Protein AF-A0A151R625-F1 (afdb_monomer_lite)

Foldseek 3Di:
DDFWKKWFFKKKKKKAFPDDAQFFKKKKKFKFFPVDPDRVVGTQDIDIDTRHDTIDMDMGGSGFMDTPPPPCVVVGIDMDMDMPRDDPDPPGPGMDMDMDTDIDTDPDHPPDDD

pLDDT: mean 85.68, std 11.93, range [41.22, 96.06]

Secondary structure (DSSP, 8-state):
----EEEEEEEEEEEEE-S-TTS--EEEEEEEETT-SSHHHHEEEEEEEE-SSSEEEEEE---EEEETT-TTGGGSEEEEEEEESS---TTS--EEEEEEEEEEEES-------

Radius of gyration: 16.93 Å; chains: 1; bounding box: 35×28×50 Å

Sequence (114 aa):
EGYVALHFGAVRLVLTLHGRKGLPVTARVSLIDSTFHHYEHAVIESVLTTLNAGSVVLTIFPNFNIQLKDPTLPRRFKVQVQIVGASQEEAALAATLHHQLIFRVQDHCYDLPT

Structure (mmCIF, N/CA/C/O backbone):
data_AF-A0A151R625-F1
#
_entry.id   AF-A0A151R625-F1
#
loop_
_atom_site.group_PDB
_atom_site.id
_atom_site.type_symbol
_atom_site.label_atom_id
_atom_site.label_alt_id
_atom_site.label_comp_id
_atom_site.label_asym_id
_atom_site.label_entity_id
_atom_site.label_seq_id
_atom_site.pdbx_PDB_ins_code
_atom_site.Cartn_x
_atom_site.Cartn_y
_atom_site.Cartn_z
_atom_site.occupancy
_atom_site.B_iso_or_equiv
_atom_site.auth_seq_id
_atom_site.auth_comp_id
_atom_site.auth_asym_id
_atom_site.auth_atom_id
_atom_site.pdbx_PDB_model_num
ATOM 1 N N . GLU A 1 1 ? 17.200 -10.121 -24.908 1.00 58.16 1 GLU A N 1
ATOM 2 C CA . GLU A 1 1 ? 15.775 -9.898 -24.596 1.00 58.16 1 GLU A CA 1
ATOM 3 C C . GLU A 1 1 ? 15.537 -10.341 -23.169 1.00 58.16 1 GLU A C 1
ATOM 5 O O . GLU A 1 1 ? 16.031 -11.394 -22.782 1.00 58.16 1 GLU A O 1
ATOM 10 N N . GLY A 1 2 ? 14.915 -9.504 -22.353 1.00 85.75 2 GLY A N 1
ATOM 11 C CA . GLY A 1 2 ? 14.726 -9.790 -20.940 1.00 85.75 2 GLY A CA 1
ATOM 12 C C . GLY A 1 2 ? 13.727 -8.820 -20.342 1.00 85.75 2 GLY A C 1
ATOM 13 O O . GLY A 1 2 ? 13.437 -7.782 -20.929 1.00 85.75 2 GLY A O 1
ATOM 14 N N . TYR A 1 3 ? 13.194 -9.171 -19.181 1.00 90.81 3 TYR A N 1
ATOM 15 C CA . TYR A 1 3 ? 12.312 -8.289 -18.437 1.00 90.81 3 TYR A CA 1
ATOM 16 C C . TYR A 1 3 ? 13.029 -6.987 -18.066 1.00 90.81 3 TYR A C 1
ATOM 18 O O . TYR A 1 3 ? 14.148 -7.019 -17.553 1.00 90.81 3 TYR A O 1
ATOM 26 N N . VAL A 1 4 ? 12.379 -5.849 -18.307 1.00 93.06 4 VAL A N 1
ATOM 27 C CA . VAL A 1 4 ? 12.933 -4.509 -18.053 1.00 93.06 4 VAL A CA 1
ATOM 28 C C . VAL A 1 4 ? 12.083 -3.681 -17.097 1.00 93.06 4 VAL A C 1
ATOM 30 O O . VAL A 1 4 ? 12.581 -2.689 -16.568 1.00 93.06 4 VAL A O 1
ATOM 33 N N . ALA A 1 5 ? 10.828 -4.069 -16.845 1.00 93.12 5 ALA A N 1
ATOM 34 C CA . ALA A 1 5 ? 9.903 -3.279 -16.038 1.00 93.12 5 ALA A CA 1
ATOM 35 C C . ALA A 1 5 ? 8.907 -4.115 -15.225 1.00 93.12 5 ALA A C 1
ATOM 37 O O . ALA A 1 5 ? 8.630 -5.277 -15.524 1.00 93.12 5 ALA A O 1
ATOM 38 N N . LEU A 1 6 ? 8.350 -3.477 -14.197 1.00 93.69 6 LEU A N 1
ATOM 39 C CA . LEU A 1 6 ? 7.194 -3.930 -13.436 1.00 93.69 6 LEU A CA 1
ATOM 40 C C . LEU A 1 6 ? 6.018 -3.002 -13.718 1.00 93.69 6 LEU A C 1
ATOM 42 O O . LEU A 1 6 ? 6.118 -1.794 -13.518 1.00 93.69 6 LEU A O 1
ATOM 46 N N . HIS A 1 7 ? 4.896 -3.579 -14.121 1.00 92.94 7 HIS A N 1
ATOM 47 C CA . HIS A 1 7 ? 3.609 -2.905 -14.150 1.00 92.94 7 HIS A CA 1
ATOM 48 C C . HIS A 1 7 ? 2.903 -3.110 -12.814 1.00 92.94 7 HIS A C 1
ATOM 50 O O . HIS A 1 7 ? 2.562 -4.246 -12.475 1.00 92.94 7 HIS A O 1
ATOM 56 N N . PHE A 1 8 ? 2.653 -2.036 -12.071 1.00 91.75 8 PHE A N 1
ATOM 57 C CA . PHE A 1 8 ? 1.891 -2.098 -10.827 1.00 91.75 8 PHE A CA 1
ATOM 58 C C . PHE A 1 8 ? 0.404 -1.937 -11.123 1.00 91.75 8 PHE A C 1
ATOM 60 O O . PHE A 1 8 ? -0.079 -0.833 -11.366 1.00 91.75 8 PHE A O 1
ATOM 67 N N . GLY A 1 9 ? -0.316 -3.059 -11.097 1.00 90.25 9 GLY A N 1
ATOM 68 C CA . GLY A 1 9 ? -1.748 -3.090 -11.386 1.00 90.25 9 GLY A CA 1
ATOM 69 C C . GLY A 1 9 ? -2.590 -2.737 -10.166 1.00 90.25 9 GLY A C 1
ATOM 70 O O . GLY A 1 9 ? -3.543 -1.977 -10.283 1.00 90.25 9 GLY A O 1
ATOM 71 N N . ALA A 1 10 ? -2.232 -3.258 -8.988 1.00 93.88 10 ALA A N 1
ATOM 72 C CA . ALA A 1 10 ? -2.984 -3.002 -7.765 1.00 93.88 10 ALA A CA 1
ATOM 73 C C . ALA A 1 10 ? -2.122 -3.107 -6.501 1.00 93.88 10 ALA A C 1
ATOM 75 O O . ALA A 1 10 ? -1.198 -3.918 -6.408 1.00 93.88 10 ALA A O 1
ATOM 76 N N . VAL A 1 11 ? -2.486 -2.319 -5.495 1.00 94.81 11 VAL A N 1
ATOM 77 C CA . VAL A 1 11 ? -1.997 -2.408 -4.120 1.00 94.81 11 VAL A CA 1
ATOM 78 C C . VAL A 1 11 ? -3.195 -2.635 -3.217 1.00 94.81 11 VAL A C 1
ATOM 80 O O . VAL A 1 11 ? -4.101 -1.806 -3.150 1.00 94.81 11 VAL A O 1
ATOM 83 N N . ARG A 1 12 ? -3.206 -3.763 -2.510 1.00 96.00 12 ARG A N 1
ATOM 84 C CA . ARG A 1 12 ? -4.244 -4.076 -1.532 1.00 96.00 12 ARG A CA 1
ATOM 85 C C . ARG A 1 12 ? -3.721 -3.804 -0.132 1.00 96.00 12 ARG A C 1
ATOM 87 O O . ARG A 1 12 ? -2.660 -4.296 0.244 1.00 96.00 12 ARG A O 1
ATOM 94 N N . LEU A 1 13 ? -4.482 -3.040 0.636 1.00 96.06 13 LEU A N 1
ATOM 95 C CA . LEU A 1 13 ? -4.192 -2.702 2.021 1.00 96.06 13 LEU A CA 1
ATOM 96 C C . LEU A 1 13 ? -5.313 -3.237 2.905 1.00 96.06 13 LEU A C 1
ATOM 98 O O . LEU A 1 13 ? -6.488 -3.142 2.555 1.00 96.06 13 LEU A O 1
ATOM 102 N N . VAL A 1 14 ? -4.954 -3.795 4.054 1.00 95.19 14 VAL A N 1
ATOM 103 C CA . VAL A 1 14 ? -5.911 -4.225 5.074 1.00 95.19 14 VAL A CA 1
ATOM 104 C C . VAL A 1 14 ? -5.531 -3.557 6.379 1.00 95.19 14 VAL A C 1
ATOM 106 O O . VAL A 1 14 ? -4.482 -3.863 6.941 1.00 95.19 14 VAL A O 1
ATOM 109 N N . LEU A 1 15 ? -6.372 -2.637 6.843 1.00 93.19 15 LEU A N 1
ATOM 110 C CA . LEU A 1 15 ? -6.168 -1.910 8.089 1.00 93.19 15 LEU A CA 1
ATOM 111 C C . LEU A 1 15 ? -7.104 -2.455 9.163 1.00 93.19 15 LEU A C 1
ATOM 113 O O . LEU A 1 15 ? -8.321 -2.430 8.995 1.00 93.19 15 LEU A O 1
ATOM 117 N N . THR A 1 16 ? -6.536 -2.902 10.275 1.00 90.44 16 THR A N 1
ATOM 118 C CA . THR A 1 16 ? -7.271 -3.419 11.433 1.00 90.44 16 THR A CA 1
ATOM 119 C C . THR A 1 16 ? -6.928 -2.585 12.654 1.00 90.44 16 THR A C 1
ATOM 121 O O . THR A 1 16 ? -5.757 -2.482 13.004 1.00 90.44 16 THR A O 1
ATOM 124 N N . LEU A 1 17 ? -7.932 -2.017 13.318 1.00 87.00 17 LEU A N 1
ATOM 125 C CA . LEU A 1 17 ? -7.766 -1.378 14.624 1.00 87.00 17 LEU A CA 1
ATOM 126 C C . LEU A 1 17 ? -7.967 -2.419 15.731 1.00 87.00 17 LEU A C 1
ATOM 128 O O . LEU A 1 17 ? -8.991 -3.102 15.725 1.00 87.00 17 LEU A O 1
ATOM 132 N N . HIS A 1 18 ? -7.063 -2.495 16.712 1.00 83.00 18 HIS A N 1
ATOM 133 C CA . HIS A 1 18 ? -7.225 -3.393 17.875 1.00 83.00 18 HIS A CA 1
ATOM 134 C C . HIS A 1 18 ? -7.770 -2.674 19.120 1.00 83.00 18 HIS A C 1
ATOM 136 O O . HIS A 1 18 ? -7.524 -3.082 20.253 1.00 83.00 18 HIS A O 1
ATOM 142 N N . GLY A 1 19 ? -8.515 -1.588 18.911 1.00 73.94 19 GLY A N 1
ATOM 143 C CA . GLY A 1 19 ? -9.129 -0.787 19.970 1.00 73.94 19 GLY A CA 1
ATOM 144 C C . GLY A 1 19 ? -10.485 -1.316 20.450 1.00 73.94 19 GLY A C 1
ATOM 145 O O . GLY A 1 19 ? -11.004 -2.333 19.982 1.00 73.94 19 GLY A O 1
ATOM 146 N N . ARG A 1 20 ? -11.100 -0.584 21.387 1.00 70.12 20 ARG A N 1
ATOM 147 C CA . ARG A 1 20 ? -12.462 -0.881 21.856 1.00 70.12 20 ARG A CA 1
ATOM 148 C C . ARG A 1 20 ? -13.455 -0.774 20.695 1.00 70.12 20 ARG A C 1
ATOM 150 O O . ARG A 1 20 ? -13.525 0.252 20.020 1.00 70.12 20 ARG A O 1
ATOM 157 N N . LYS A 1 21 ? -14.248 -1.829 20.497 1.00 68.31 21 LYS A N 1
ATOM 158 C CA . LYS A 1 2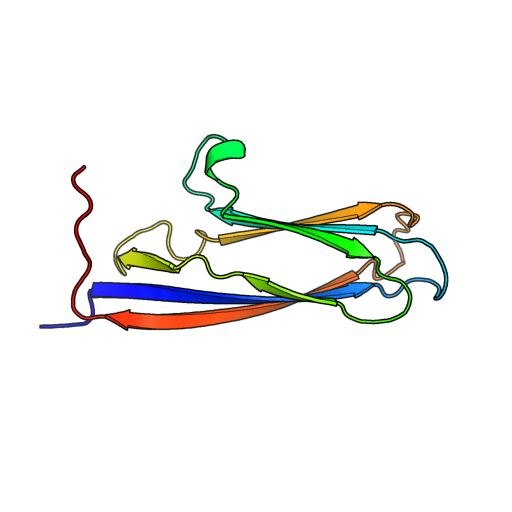1 ? -15.322 -1.858 19.495 1.00 68.31 21 LYS A CA 1
ATOM 159 C C . LYS A 1 21 ? -16.383 -0.800 19.812 1.00 68.31 21 LYS A C 1
ATOM 161 O O . LYS A 1 21 ? -16.686 -0.566 20.980 1.00 68.31 21 LYS A O 1
ATOM 166 N N . GLY A 1 22 ? -16.964 -0.202 18.772 1.00 68.94 22 GLY A N 1
ATOM 167 C CA . GLY A 1 22 ? -18.054 0.771 18.906 1.00 68.94 22 GLY A CA 1
ATOM 168 C C . GLY A 1 22 ? -17.619 2.220 19.151 1.00 68.94 22 GLY A C 1
ATOM 169 O O . GLY A 1 22 ? -18.482 3.087 19.258 1.00 68.94 22 GLY A O 1
ATOM 170 N N . LEU A 1 23 ? -16.313 2.506 19.205 1.00 75.25 23 LEU A N 1
ATOM 171 C CA . LEU A 1 23 ? -15.816 3.882 19.165 1.00 75.25 23 LEU A CA 1
ATOM 172 C C . LEU A 1 23 ? -15.857 4.423 17.725 1.00 75.25 23 LEU A C 1
ATOM 174 O O . LEU A 1 23 ? -15.508 3.688 16.797 1.00 75.25 23 LEU A O 1
ATOM 178 N N . PRO A 1 24 ? -16.238 5.697 17.516 1.00 80.88 24 PRO A N 1
ATOM 179 C CA . PRO A 1 24 ? -16.204 6.331 16.204 1.00 80.88 24 PRO A CA 1
ATOM 180 C C . PRO A 1 24 ? -14.756 6.679 15.831 1.00 80.88 24 PRO A C 1
ATOM 182 O O . PRO A 1 24 ? -14.323 7.824 15.943 1.00 80.88 24 PRO A O 1
ATOM 185 N N . VAL A 1 25 ? -13.992 5.671 15.411 1.00 87.38 25 VAL A N 1
ATOM 186 C CA . VAL A 1 25 ? -12.614 5.840 14.941 1.00 87.38 25 VAL A CA 1
ATOM 187 C C . VAL A 1 25 ? -12.624 5.984 13.428 1.00 87.38 25 VAL A C 1
ATOM 189 O O . VAL A 1 25 ? -13.183 5.148 12.716 1.00 87.38 25 VAL A O 1
ATOM 192 N N . THR A 1 26 ? -11.991 7.036 12.926 1.00 90.50 26 THR A N 1
ATOM 193 C CA . THR A 1 26 ? -11.789 7.253 11.493 1.00 90.50 26 THR A CA 1
ATOM 194 C C . THR A 1 26 ? -10.331 7.029 11.139 1.00 90.50 26 THR A C 1
ATOM 196 O O . THR A 1 26 ? -9.428 7.244 11.948 1.00 90.50 26 THR A O 1
ATOM 199 N N . ALA A 1 27 ? -10.090 6.580 9.914 1.00 92.00 27 ALA A N 1
ATOM 200 C CA . ALA A 1 27 ? -8.759 6.479 9.360 1.00 92.00 27 ALA A CA 1
ATOM 201 C C . ALA A 1 27 ? -8.709 7.052 7.952 1.00 92.00 27 ALA A C 1
ATOM 203 O O . ALA A 1 27 ? -9.558 6.754 7.113 1.00 92.00 27 ALA A O 1
ATOM 204 N N . ARG A 1 28 ? -7.679 7.851 7.693 1.00 94.00 28 ARG A N 1
ATOM 205 C CA . ARG A 1 28 ? -7.270 8.238 6.350 1.00 94.00 28 ARG A CA 1
ATOM 206 C C . ARG A 1 28 ? -6.083 7.376 5.952 1.00 94.00 28 ARG A C 1
ATOM 208 O O . ARG A 1 28 ? -5.069 7.372 6.648 1.00 94.00 28 ARG A O 1
ATOM 215 N N . VAL A 1 29 ? -6.217 6.652 4.849 1.00 95.00 29 VAL A N 1
ATOM 216 C CA . VAL A 1 29 ? -5.156 5.811 4.293 1.00 95.00 29 VAL A CA 1
ATOM 217 C C . VAL A 1 29 ? -4.810 6.328 2.908 1.00 95.00 29 VAL A C 1
ATOM 219 O O . VAL A 1 29 ? -5.695 6.418 2.060 1.00 95.00 29 VAL A O 1
ATOM 222 N N . SER A 1 30 ? -3.539 6.648 2.686 1.00 94.94 30 SER A N 1
ATOM 223 C CA . SER A 1 30 ? -3.035 7.126 1.397 1.00 94.94 30 SER A CA 1
ATOM 224 C C . SER A 1 30 ? -1.907 6.236 0.889 1.00 94.94 30 SER A C 1
ATOM 226 O O . SER A 1 30 ? -1.011 5.880 1.657 1.00 94.94 30 SER A O 1
ATOM 228 N N . LEU A 1 31 ? -1.918 5.920 -0.406 1.00 95.69 31 LEU A N 1
ATOM 229 C CA . LEU A 1 31 ? -0.761 5.365 -1.109 1.00 95.69 31 LEU A CA 1
ATOM 230 C C . LEU A 1 31 ? 0.013 6.510 -1.761 1.00 95.69 31 LEU A C 1
ATOM 232 O O . LEU A 1 31 ? -0.570 7.341 -2.453 1.00 95.69 31 LEU A O 1
ATOM 236 N N . ILE A 1 32 ? 1.319 6.548 -1.529 1.00 95.19 32 ILE A N 1
ATOM 237 C CA . ILE A 1 32 ? 2.193 7.651 -1.924 1.00 95.19 32 ILE A CA 1
ATOM 238 C C . ILE A 1 32 ? 3.346 7.107 -2.763 1.00 95.19 32 ILE A C 1
ATOM 240 O O . ILE A 1 32 ? 4.003 6.150 -2.352 1.00 95.19 32 ILE A O 1
ATOM 244 N N . ASP A 1 33 ? 3.624 7.748 -3.892 1.00 93.31 33 ASP A N 1
ATOM 245 C CA . ASP A 1 33 ? 4.877 7.621 -4.624 1.00 93.31 33 ASP A CA 1
ATOM 246 C C . ASP A 1 33 ? 5.928 8.581 -4.044 1.00 93.31 33 ASP A C 1
ATOM 248 O O . ASP A 1 33 ? 5.847 9.802 -4.156 1.00 93.31 33 ASP A O 1
ATOM 252 N N . SER A 1 34 ? 6.943 8.008 -3.407 1.00 90.75 34 SER A N 1
ATOM 253 C CA . SER A 1 34 ? 7.995 8.735 -2.701 1.00 90.75 34 SER A CA 1
ATOM 254 C C . SER A 1 34 ? 9.008 9.451 -3.593 1.00 90.75 34 SER A C 1
ATOM 256 O O . SER A 1 34 ? 9.874 10.144 -3.055 1.00 90.75 34 SER A O 1
ATOM 258 N N . THR A 1 35 ? 8.948 9.297 -4.920 1.00 90.12 35 THR A N 1
ATOM 259 C CA . THR A 1 35 ? 9.865 10.017 -5.818 1.00 90.12 35 THR A CA 1
ATOM 260 C C . THR A 1 35 ? 9.423 11.433 -6.125 1.00 90.12 35 THR A C 1
ATOM 262 O O . THR A 1 35 ? 10.230 12.225 -6.600 1.00 90.12 35 THR A O 1
ATOM 265 N N . PHE A 1 36 ? 8.161 11.766 -5.865 1.00 88.06 36 PHE A N 1
ATOM 266 C CA . PHE A 1 36 ? 7.676 13.131 -5.997 1.00 88.06 36 PHE A CA 1
ATOM 267 C C . PHE A 1 36 ? 8.073 13.955 -4.770 1.00 88.06 36 PHE A C 1
ATOM 269 O O . PHE A 1 36 ? 7.967 13.508 -3.628 1.00 88.06 36 PHE A O 1
ATOM 276 N N . HIS A 1 37 ? 8.525 15.185 -5.011 1.00 84.06 37 HIS A N 1
ATOM 277 C CA . HIS A 1 37 ? 8.970 16.100 -3.955 1.00 84.06 37 HIS A CA 1
ATOM 278 C C . HIS A 1 37 ? 7.815 16.801 -3.230 1.00 84.06 37 HIS A C 1
ATOM 280 O O . HIS A 1 37 ? 7.978 17.238 -2.093 1.00 84.06 37 HIS A O 1
ATOM 286 N N . HIS A 1 38 ? 6.656 16.891 -3.881 1.00 83.50 38 HIS A N 1
ATOM 287 C CA . HIS A 1 38 ? 5.468 17.566 -3.373 1.00 83.50 38 HIS A CA 1
ATOM 288 C C . HIS A 1 38 ? 4.367 16.555 -3.078 1.00 83.50 38 HIS A C 1
ATOM 290 O O . HIS A 1 38 ? 4.112 15.657 -3.882 1.00 83.50 38 HIS A O 1
ATOM 296 N N . TYR A 1 39 ? 3.714 16.707 -1.927 1.00 79.62 39 TYR A N 1
ATOM 297 C CA . TYR A 1 39 ? 2.723 15.749 -1.441 1.00 79.62 39 TYR A CA 1
ATOM 298 C C . TYR A 1 39 ? 1.539 15.607 -2.402 1.00 79.62 39 TYR A C 1
ATOM 300 O O . TYR A 1 39 ? 1.116 14.493 -2.695 1.00 79.62 39 TYR A O 1
ATOM 308 N N . GLU A 1 40 ? 1.050 16.722 -2.943 1.00 82.38 40 GLU A N 1
ATOM 309 C CA . GLU A 1 40 ? -0.066 16.775 -3.887 1.00 82.38 40 GLU A CA 1
ATOM 310 C C . GLU A 1 40 ? 0.183 15.984 -5.179 1.00 82.38 40 GLU A C 1
ATOM 312 O O . GLU A 1 40 ? -0.766 15.493 -5.780 1.00 82.38 40 GLU A O 1
ATOM 317 N N . HIS A 1 41 ? 1.447 15.816 -5.576 1.00 85.06 41 HIS A N 1
ATOM 318 C CA . HIS A 1 41 ? 1.838 15.017 -6.740 1.00 85.06 41 HIS A CA 1
ATOM 319 C C . HIS A 1 41 ? 2.215 13.580 -6.361 1.00 85.06 41 HIS A C 1
ATOM 321 O O . HIS A 1 41 ? 2.185 12.686 -7.199 1.00 85.06 41 HIS A O 1
ATOM 327 N N . ALA A 1 42 ? 2.586 13.361 -5.099 1.00 90.62 42 ALA A N 1
ATOM 328 C CA . ALA A 1 42 ? 3.017 12.073 -4.581 1.00 90.62 42 ALA A CA 1
ATOM 329 C C . ALA A 1 42 ? 1.839 11.148 -4.244 1.00 90.62 42 ALA A C 1
ATOM 331 O O . ALA A 1 42 ? 1.978 9.929 -4.308 1.00 90.62 42 ALA A O 1
ATOM 332 N N . VAL A 1 43 ? 0.689 11.692 -3.840 1.00 93.56 43 VAL A N 1
ATOM 333 C CA . VAL A 1 43 ? -0.479 10.878 -3.476 1.00 93.56 43 VAL A CA 1
ATOM 334 C C . VAL A 1 43 ? -1.095 10.256 -4.726 1.00 93.56 43 VAL A C 1
ATOM 336 O O . VAL A 1 43 ? -1.640 10.954 -5.573 1.00 93.56 43 VAL A O 1
ATOM 339 N N . ILE A 1 44 ? -1.064 8.927 -4.795 1.00 93.31 44 ILE A N 1
ATOM 340 C CA . ILE A 1 44 ? -1.731 8.153 -5.846 1.00 93.31 44 ILE A CA 1
ATOM 341 C C . ILE A 1 44 ? -3.228 8.081 -5.555 1.00 93.31 44 ILE A C 1
ATOM 343 O O . ILE A 1 44 ? -4.055 8.376 -6.410 1.00 93.31 44 ILE A O 1
ATOM 347 N N . GLU A 1 45 ? -3.579 7.696 -4.329 1.00 93.75 45 GLU A N 1
ATOM 348 C CA . GLU A 1 45 ? -4.965 7.613 -3.881 1.00 93.75 45 GLU A CA 1
ATOM 349 C C . GLU A 1 45 ? -5.032 7.786 -2.361 1.00 93.75 45 GLU A C 1
ATOM 351 O O . GLU A 1 45 ? -4.108 7.402 -1.639 1.00 93.75 45 GLU A O 1
ATOM 356 N N . SER A 1 46 ? -6.129 8.365 -1.871 1.00 93.94 46 SER A N 1
ATOM 357 C CA . SER A 1 46 ? -6.416 8.543 -0.448 1.00 93.94 46 SER A CA 1
ATOM 358 C C . SER A 1 46 ? -7.870 8.183 -0.172 1.00 93.94 46 SER A C 1
ATOM 360 O O . SER A 1 46 ? -8.773 8.743 -0.787 1.00 93.94 46 SER A O 1
ATOM 362 N N . VAL A 1 47 ? -8.104 7.344 0.834 1.00 94.25 47 VAL A N 1
ATOM 363 C CA . VAL A 1 47 ? -9.446 6.944 1.275 1.00 94.25 47 VAL A CA 1
ATOM 364 C C . VAL A 1 47 ? -9.648 7.320 2.738 1.00 94.25 47 VAL A C 1
ATOM 366 O O . VAL A 1 47 ? -8.778 7.082 3.575 1.00 94.25 47 VAL A O 1
ATOM 369 N N . LEU A 1 48 ? -10.803 7.910 3.047 1.00 94.19 48 LEU A N 1
ATOM 370 C CA . LEU A 1 48 ? -11.281 8.122 4.412 1.00 94.19 48 LEU A CA 1
ATOM 371 C C . LEU A 1 48 ? -12.286 7.017 4.756 1.00 94.19 48 LEU A C 1
ATOM 373 O O . LEU A 1 48 ? -13.278 6.845 4.054 1.00 94.19 48 LEU A O 1
ATOM 377 N N . THR A 1 49 ? -12.037 6.277 5.833 1.00 91.31 49 THR A N 1
ATOM 378 C CA . THR A 1 49 ? -12.875 5.159 6.286 1.00 91.31 49 THR A CA 1
ATOM 379 C C . THR A 1 49 ? -13.115 5.217 7.791 1.00 91.31 49 THR A C 1
ATOM 381 O O . THR A 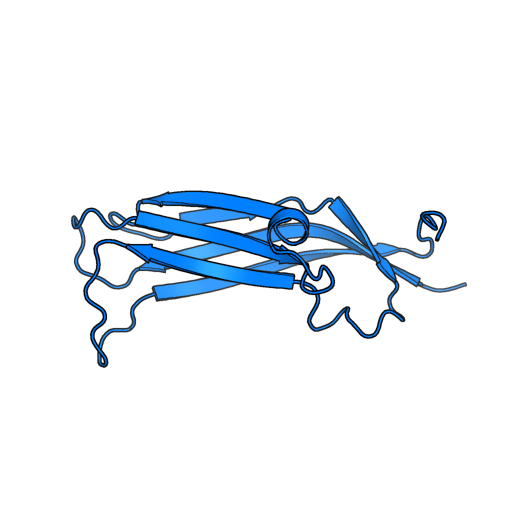1 49 ? -12.400 5.899 8.522 1.00 91.31 49 THR A O 1
ATOM 384 N N . THR A 1 50 ? -14.108 4.477 8.275 1.00 89.56 50 THR A N 1
ATOM 385 C CA . THR A 1 50 ? -14.332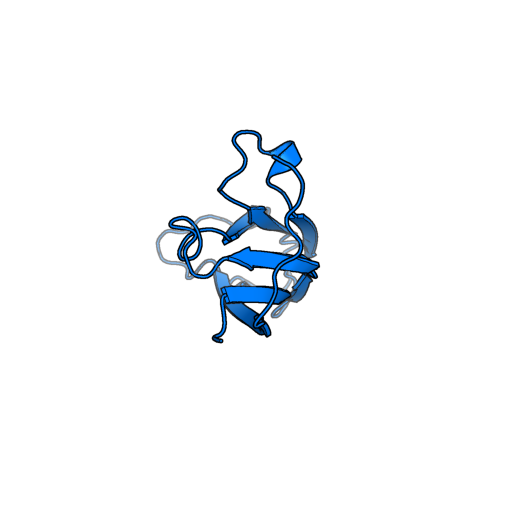 4.226 9.704 1.00 89.56 50 THR A CA 1
ATOM 386 C C . THR A 1 50 ? -13.806 2.844 10.101 1.00 89.56 50 THR A C 1
ATOM 388 O O . THR A 1 50 ? -13.786 1.920 9.288 1.00 89.56 50 THR A O 1
ATOM 391 N N . LEU A 1 51 ? -13.357 2.696 11.349 1.00 86.62 51 LEU A N 1
ATOM 392 C CA . LEU A 1 51 ? -12.778 1.473 11.920 1.00 86.62 51 LEU A CA 1
ATOM 393 C C . LEU A 1 51 ? -13.649 0.962 13.082 1.00 86.62 51 LEU A C 1
ATOM 395 O O . LEU A 1 51 ? -13.197 0.837 14.216 1.00 86.62 51 LEU A O 1
ATOM 399 N N . ASN A 1 52 ? -14.930 0.698 12.806 1.00 75.94 52 ASN A N 1
ATOM 400 C CA . ASN A 1 52 ? -15.943 0.509 13.855 1.00 75.94 52 ASN A CA 1
ATOM 401 C C . ASN A 1 52 ? -15.901 -0.861 14.568 1.00 75.94 52 ASN A C 1
ATOM 403 O O . ASN A 1 52 ? -16.269 -0.944 15.743 1.00 75.94 52 ASN A O 1
ATOM 407 N N . ALA A 1 53 ? -15.508 -1.946 13.883 1.00 69.25 53 ALA A N 1
ATOM 408 C CA . ALA A 1 53 ? -15.533 -3.297 14.474 1.00 69.25 53 ALA A CA 1
ATOM 409 C C . ALA A 1 53 ? -14.712 -4.376 13.731 1.00 69.25 53 ALA A C 1
ATOM 411 O O . ALA A 1 53 ? -14.918 -5.566 13.979 1.00 69.25 53 ALA A O 1
ATOM 412 N N . GLY A 1 54 ? -13.810 -4.007 12.819 1.00 83.31 54 GLY A N 1
ATOM 413 C CA . GLY A 1 54 ? -13.064 -4.986 12.029 1.00 83.31 54 GLY A CA 1
ATOM 414 C C . GLY A 1 54 ? -12.063 -4.359 11.070 1.00 83.31 54 GLY A C 1
ATOM 415 O O . GLY A 1 54 ? -11.759 -3.169 11.158 1.00 83.31 54 GLY A O 1
ATOM 416 N N . SER A 1 55 ? -11.549 -5.185 10.163 1.00 88.88 55 SER A N 1
ATOM 417 C CA . SER A 1 55 ? -10.597 -4.760 9.145 1.00 88.88 55 SER A CA 1
ATOM 418 C C . SER A 1 55 ? -11.295 -4.051 7.991 1.00 88.88 55 SER A C 1
ATOM 420 O O . SER A 1 55 ? -12.311 -4.528 7.485 1.00 88.88 55 SER A O 1
ATOM 422 N N . VAL A 1 56 ? -10.705 -2.959 7.518 1.00 91.31 56 VAL A N 1
ATOM 423 C CA . VAL A 1 56 ? -11.080 -2.333 6.250 1.00 91.31 56 VAL A CA 1
ATOM 424 C C . VAL A 1 56 ? -10.105 -2.793 5.181 1.00 91.31 56 VAL A C 1
ATOM 426 O O . VAL A 1 56 ? -8.891 -2.755 5.380 1.00 91.31 56 VAL A O 1
ATOM 429 N N . VAL A 1 57 ? -10.645 -3.227 4.045 1.00 93.50 57 VAL A N 1
ATOM 430 C CA . VAL A 1 57 ? -9.867 -3.614 2.870 1.00 93.50 57 VAL A CA 1
ATOM 431 C C . VAL A 1 57 ? -9.956 -2.499 1.840 1.00 93.50 57 VAL A C 1
ATOM 433 O O . VAL A 1 57 ? -11.047 -2.106 1.438 1.00 93.50 57 VAL A O 1
ATOM 436 N N . LEU A 1 58 ? -8.802 -2.029 1.388 1.00 94.00 58 LEU A N 1
ATOM 437 C CA . LEU A 1 58 ? -8.651 -1.006 0.363 1.00 94.00 58 LEU A CA 1
ATOM 438 C C . LEU A 1 58 ? -7.894 -1.622 -0.809 1.00 94.00 58 LEU A C 1
ATOM 440 O O . LEU A 1 58 ? -6.922 -2.349 -0.599 1.00 94.00 58 LEU A O 1
ATOM 444 N N . THR A 1 59 ? -8.329 -1.344 -2.032 1.00 94.94 59 THR A N 1
ATOM 445 C CA . THR A 1 59 ? -7.595 -1.725 -3.244 1.00 94.94 59 THR A CA 1
ATOM 446 C C . THR A 1 59 ? -7.373 -0.468 -4.060 1.00 94.94 59 THR A C 1
ATOM 448 O O . THR A 1 59 ? -8.339 0.158 -4.473 1.00 94.94 59 THR A O 1
ATOM 451 N N . ILE A 1 60 ? -6.107 -0.112 -4.245 1.00 94.06 60 ILE A N 1
ATOM 452 C CA . ILE A 1 60 ? -5.659 1.084 -4.954 1.00 94.06 60 ILE A CA 1
ATOM 453 C C . ILE A 1 60 ? -5.034 0.631 -6.267 1.00 94.06 60 ILE A C 1
ATOM 455 O O . ILE A 1 60 ? -4.236 -0.309 -6.271 1.00 94.06 60 ILE A O 1
ATOM 459 N N . PHE A 1 61 ? -5.376 1.287 -7.372 1.00 92.12 61 PHE A N 1
ATOM 460 C CA . PHE A 1 61 ? -4.906 0.924 -8.711 1.00 92.12 61 PHE A CA 1
ATOM 46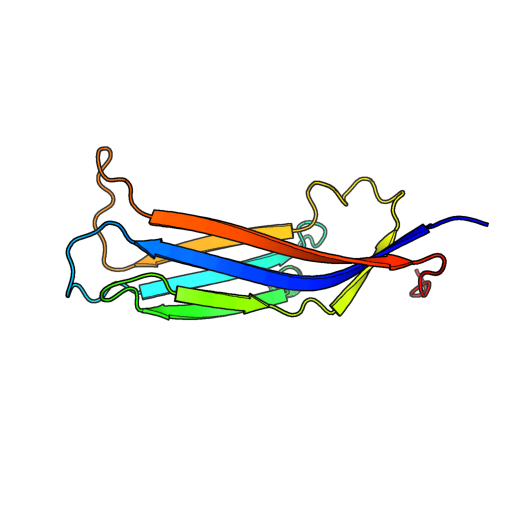1 C C . PHE A 1 61 ? -3.932 1.991 -9.236 1.00 92.12 61 PHE A C 1
ATOM 463 O O . PHE A 1 61 ? -4.359 2.892 -9.953 1.00 92.12 61 PHE A O 1
ATOM 470 N N . PRO A 1 62 ? -2.628 1.923 -8.890 1.00 89.12 62 PRO A N 1
ATOM 471 C CA . PRO A 1 62 ? -1.647 2.904 -9.356 1.00 89.12 62 PRO A CA 1
ATOM 472 C C . PRO A 1 62 ? -1.526 2.938 -10.887 1.00 89.12 62 PRO A C 1
ATOM 474 O O . PRO A 1 62 ? -1.401 4.011 -11.463 1.00 89.12 62 PRO A O 1
ATOM 477 N N . ASN A 1 63 ? -1.597 1.773 -11.541 1.00 87.19 63 ASN A N 1
ATOM 478 C CA . ASN A 1 63 ? -1.642 1.614 -12.996 1.00 87.19 63 ASN A CA 1
ATOM 479 C C . ASN A 1 63 ? -0.499 2.317 -13.761 1.00 87.19 63 ASN A C 1
ATOM 481 O O . ASN A 1 63 ? -0.728 3.020 -14.744 1.00 87.19 63 ASN A O 1
ATOM 485 N N . PHE A 1 64 ? 0.749 2.109 -13.331 1.00 86.19 64 PHE A N 1
ATOM 486 C CA . PHE A 1 64 ? 1.936 2.612 -14.032 1.00 86.19 64 PHE A CA 1
ATOM 487 C C . PHE A 1 64 ? 3.089 1.604 -14.030 1.00 86.19 64 PHE A C 1
ATOM 489 O O . PHE A 1 64 ? 3.074 0.604 -13.306 1.00 86.19 64 PHE A O 1
ATOM 496 N N . ASN A 1 65 ? 4.086 1.864 -14.878 1.00 90.44 65 ASN A N 1
ATOM 497 C CA . ASN A 1 65 ? 5.262 1.015 -15.049 1.00 90.44 65 ASN A CA 1
ATOM 498 C C . ASN A 1 65 ? 6.480 1.628 -14.357 1.00 90.44 65 ASN A C 1
ATOM 500 O O . ASN A 1 65 ? 6.669 2.842 -14.389 1.00 90.44 65 ASN A O 1
ATOM 504 N N . ILE A 1 66 ? 7.330 0.782 -13.779 1.00 90.81 66 ILE A N 1
ATOM 505 C CA . ILE A 1 66 ? 8.621 1.173 -13.206 1.00 90.81 66 ILE A CA 1
ATOM 506 C C . ILE A 1 66 ? 9.698 0.272 -13.790 1.00 90.81 66 ILE A C 1
ATOM 508 O O . ILE A 1 66 ? 9.535 -0.948 -13.830 1.00 90.81 66 ILE A O 1
ATOM 512 N N . GLN A 1 67 ? 10.814 0.853 -14.224 1.00 92.19 67 GLN A N 1
ATOM 513 C CA . GLN A 1 67 ? 11.937 0.068 -14.729 1.00 92.19 67 GLN A CA 1
ATOM 514 C C . GLN A 1 67 ? 12.590 -0.730 -13.594 1.00 92.19 67 GLN A C 1
ATOM 516 O O . GLN A 1 67 ? 12.797 -0.215 -12.499 1.00 92.19 67 GLN A O 1
ATOM 521 N N . LEU A 1 68 ? 12.999 -1.970 -13.866 1.00 92.12 68 LEU A N 1
ATOM 522 C CA . LEU A 1 68 ? 13.704 -2.814 -12.891 1.00 92.12 68 LEU A CA 1
ATOM 523 C C . LEU A 1 68 ? 15.040 -2.207 -12.442 1.00 92.12 68 LEU A C 1
ATOM 525 O O . LEU A 1 68 ? 15.495 -2.471 -11.334 1.00 92.12 68 LEU A O 1
ATOM 529 N N . LYS A 1 69 ? 15.654 -1.382 -13.298 1.00 91.94 69 LYS A N 1
ATOM 530 C CA . LYS A 1 69 ? 16.899 -0.660 -13.005 1.00 91.94 69 LYS A CA 1
ATOM 531 C C . LYS A 1 69 ? 16.696 0.613 -12.173 1.00 91.94 69 LYS A C 1
ATOM 533 O O . LYS A 1 69 ? 17.682 1.249 -11.815 1.00 91.94 69 LYS A O 1
ATOM 538 N N . ASP A 1 70 ? 15.450 1.022 -11.921 1.00 91.19 70 ASP A N 1
ATOM 539 C CA . ASP A 1 70 ? 15.158 2.228 -11.149 1.00 91.19 70 ASP A CA 1
ATOM 540 C C . ASP A 1 70 ? 15.609 2.025 -9.686 1.00 91.19 70 ASP A C 1
ATOM 542 O O . ASP A 1 70 ? 15.076 1.154 -8.990 1.00 91.19 70 ASP A O 1
ATOM 546 N N . PRO A 1 71 ? 16.564 2.827 -9.175 1.00 92.50 71 PRO A N 1
ATOM 547 C CA . PRO A 1 71 ? 17.076 2.675 -7.813 1.00 92.50 71 PRO A CA 1
ATOM 548 C C . PRO A 1 71 ? 16.028 2.994 -6.735 1.00 92.50 71 PRO A C 1
ATOM 550 O O . PRO A 1 71 ? 16.213 2.672 -5.561 1.00 92.50 71 PRO A O 1
ATOM 553 N N . THR A 1 72 ? 14.927 3.651 -7.101 1.00 92.25 72 THR A N 1
ATOM 554 C CA . THR A 1 72 ? 13.824 3.982 -6.196 1.00 92.25 72 THR A CA 1
ATOM 555 C C . THR A 1 72 ? 12.832 2.839 -6.028 1.00 92.25 72 THR A C 1
ATOM 557 O O . THR A 1 72 ? 12.070 2.868 -5.063 1.00 92.25 72 THR A O 1
ATOM 560 N N . LEU A 1 73 ? 12.873 1.810 -6.885 1.00 91.19 73 LEU A N 1
ATOM 561 C CA . LEU A 1 73 ? 11.899 0.718 -6.913 1.00 91.19 73 LEU A CA 1
ATOM 562 C C . LEU A 1 73 ? 11.616 0.091 -5.529 1.00 91.19 73 LEU A C 1
ATOM 564 O O . LEU A 1 73 ? 10.439 -0.017 -5.178 1.00 91.19 73 LEU A O 1
ATOM 568 N N . PRO A 1 74 ? 12.617 -0.240 -4.682 1.00 91.12 74 PRO A N 1
ATOM 569 C CA . PRO A 1 74 ? 12.361 -0.865 -3.378 1.00 91.12 74 PRO A CA 1
ATOM 570 C C . PRO A 1 74 ? 11.641 0.039 -2.371 1.00 91.12 74 PRO A C 1
ATOM 572 O O . PRO A 1 74 ? 11.077 -0.446 -1.395 1.00 91.12 74 PRO A O 1
ATOM 575 N N . ARG A 1 75 ? 11.690 1.358 -2.577 1.00 91.31 75 ARG A N 1
ATOM 576 C CA . ARG A 1 75 ? 11.140 2.365 -1.660 1.00 91.31 75 AR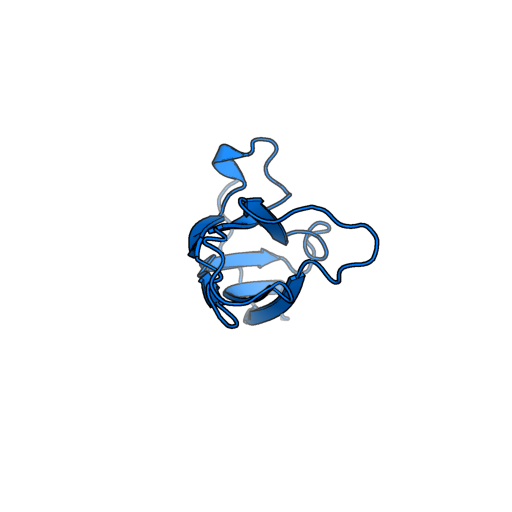G A CA 1
ATOM 577 C C . ARG A 1 75 ? 10.050 3.223 -2.294 1.00 91.31 75 ARG A C 1
ATOM 579 O O . ARG A 1 75 ? 9.619 4.181 -1.660 1.00 91.31 75 ARG A O 1
ATOM 586 N N . ARG A 1 76 ? 9.628 2.896 -3.522 1.00 91.00 76 ARG A N 1
ATOM 587 C CA . ARG A 1 76 ? 8.748 3.730 -4.344 1.00 91.00 76 ARG A CA 1
ATOM 588 C C . ARG A 1 76 ? 7.454 4.042 -3.611 1.00 91.00 76 ARG A C 1
ATOM 590 O O . ARG A 1 76 ? 7.153 5.209 -3.391 1.00 91.00 76 ARG A O 1
ATOM 597 N N . PHE A 1 77 ? 6.750 3.006 -3.168 1.00 93.19 77 PHE A N 1
ATOM 598 C CA . PHE A 1 77 ? 5.477 3.157 -2.482 1.00 93.19 77 PHE A CA 1
ATOM 599 C C . PHE A 1 77 ? 5.648 3.319 -0.977 1.00 93.19 77 PHE A C 1
ATOM 601 O O . PHE A 1 77 ? 6.342 2.544 -0.319 1.00 93.19 77 PHE A O 1
ATOM 608 N N . LYS A 1 78 ? 4.929 4.290 -0.420 1.00 94.38 78 LYS A N 1
ATOM 609 C CA . LYS A 1 78 ? 4.704 4.443 1.015 1.00 94.38 78 LYS A CA 1
ATOM 610 C C . LYS A 1 78 ? 3.211 4.425 1.291 1.00 94.38 78 LYS A C 1
ATOM 612 O O . LYS A 1 78 ? 2.428 4.978 0.526 1.00 94.38 78 LYS A O 1
ATOM 617 N N . VAL A 1 79 ? 2.825 3.818 2.406 1.00 94.19 79 VAL A N 1
ATOM 618 C CA . VAL A 1 79 ? 1.456 3.906 2.914 1.00 94.19 79 VAL A CA 1
ATOM 619 C C . VAL A 1 79 ? 1.456 4.873 4.084 1.00 94.19 79 VAL A C 1
ATOM 621 O O . VAL A 1 79 ? 2.185 4.673 5.054 1.00 94.19 79 VAL A O 1
ATOM 624 N N . GLN A 1 80 ? 0.641 5.917 3.996 1.00 93.94 80 GLN A N 1
ATOM 625 C CA . GLN A 1 80 ? 0.380 6.813 5.112 1.00 93.94 80 GLN A CA 1
ATOM 626 C C . GLN A 1 80 ? -0.944 6.422 5.755 1.00 93.94 80 GLN A C 1
ATOM 628 O O . GLN A 1 80 ? -1.962 6.339 5.073 1.00 93.94 80 GLN A O 1
ATOM 633 N N . VAL A 1 81 ? -0.928 6.204 7.068 1.00 92.25 81 VAL A N 1
ATOM 634 C CA . VAL A 1 81 ? -2.125 5.924 7.860 1.00 92.25 81 VAL A CA 1
ATOM 635 C C . VAL A 1 81 ? -2.249 7.003 8.923 1.00 92.25 81 VAL A C 1
ATOM 637 O O . VAL A 1 81 ? -1.344 7.191 9.731 1.00 92.25 81 VAL A O 1
ATOM 640 N N . GLN A 1 82 ? -3.375 7.703 8.926 1.00 91.75 82 GLN A N 1
ATOM 641 C CA . GLN A 1 82 ? -3.750 8.640 9.975 1.00 91.75 82 GLN A CA 1
ATOM 642 C C . GLN A 1 82 ? -5.014 8.118 10.643 1.00 91.75 82 GLN A C 1
ATOM 644 O O . GLN A 1 82 ? -6.024 7.951 9.969 1.00 91.75 82 GLN A O 1
ATOM 649 N N . ILE A 1 83 ? -4.964 7.877 11.950 1.00 88.56 83 ILE A N 1
ATOM 650 C CA . ILE A 1 83 ? -6.104 7.410 12.745 1.00 88.56 83 ILE A CA 1
ATOM 651 C C . ILE A 1 83 ? -6.539 8.553 13.660 1.00 88.56 83 ILE A C 1
ATOM 653 O O . ILE A 1 83 ? -5.702 9.187 14.298 1.00 88.56 83 ILE A O 1
ATOM 657 N N . VAL A 1 84 ? -7.840 8.827 13.711 1.00 88.19 84 VAL A N 1
ATOM 658 C CA . VAL A 1 84 ? -8.441 9.891 14.524 1.00 88.19 84 VAL A CA 1
ATOM 659 C C . VAL A 1 84 ? -9.568 9.298 15.367 1.00 88.19 84 VAL A C 1
ATOM 661 O O . VAL A 1 84 ? -10.302 8.424 14.913 1.00 88.19 84 VAL A O 1
ATOM 664 N N . GLY A 1 85 ? -9.705 9.772 16.608 1.00 84.06 85 GLY A N 1
ATOM 665 C CA . GLY A 1 85 ? -10.736 9.298 17.540 1.00 84.06 85 GLY A CA 1
ATOM 666 C C . GLY A 1 85 ? -10.312 8.121 18.428 1.00 84.06 85 GLY A C 1
ATOM 667 O O . GLY A 1 85 ? -11.151 7.570 19.133 1.00 84.06 85 GLY A O 1
ATOM 668 N N . ALA A 1 86 ? -9.026 7.753 18.429 1.00 79.81 86 ALA A N 1
ATOM 669 C CA . ALA A 1 86 ? -8.443 6.775 19.350 1.00 79.81 86 ALA A CA 1
ATOM 670 C C . ALA A 1 86 ? -7.323 7.421 20.186 1.00 79.81 86 ALA A C 1
ATOM 672 O O . ALA A 1 86 ? -6.545 8.215 19.655 1.00 79.81 86 ALA A O 1
ATOM 673 N N . SER A 1 87 ? -7.241 7.090 21.480 1.00 74.94 87 SER A N 1
ATOM 674 C CA . SER A 1 87 ? -6.114 7.481 22.334 1.00 74.94 87 SER A CA 1
ATOM 675 C C . SER A 1 87 ? -4.841 6.772 21.871 1.00 74.94 87 SER A C 1
ATOM 677 O O . SER A 1 87 ? -4.842 5.571 21.600 1.00 74.94 87 SER A O 1
ATOM 679 N N . GLN A 1 88 ? -3.740 7.517 21.779 1.00 68.88 88 GLN A N 1
ATOM 680 C CA . GLN A 1 88 ? -2.425 6.936 21.535 1.00 68.88 88 GLN A CA 1
ATOM 681 C C . GLN A 1 88 ? -1.877 6.414 22.869 1.00 68.88 88 GLN A C 1
ATOM 683 O O . GLN A 1 88 ? -1.301 7.168 23.647 1.00 68.88 88 GLN A O 1
ATOM 688 N N . GLU A 1 89 ? -2.109 5.135 23.155 1.00 68.31 89 GLU A N 1
ATOM 689 C CA . GLU A 1 89 ? -1.591 4.455 24.347 1.00 68.31 89 GLU A CA 1
ATOM 690 C C . GLU A 1 89 ? -0.336 3.653 23.994 1.00 68.31 89 GLU A C 1
ATOM 692 O O . GLU A 1 89 ? -0.354 2.839 23.075 1.00 68.31 89 GLU A O 1
ATOM 697 N N . GLU A 1 90 ? 0.751 3.860 24.740 1.00 63.81 90 GLU A N 1
ATOM 698 C CA . GLU A 1 90 ? 2.064 3.239 24.488 1.00 63.81 90 GLU A CA 1
ATOM 699 C C . GLU A 1 90 ? 2.025 1.699 24.536 1.00 63.81 90 GLU A C 1
ATOM 701 O O . GLU A 1 90 ? 2.770 1.029 23.826 1.00 63.81 90 GLU A O 1
ATOM 706 N N . ALA A 1 91 ? 1.106 1.134 25.325 1.00 60.19 91 ALA A N 1
ATOM 707 C CA . ALA A 1 91 ? 0.915 -0.308 25.473 1.00 60.19 91 ALA A CA 1
ATOM 708 C C . ALA A 1 91 ? -0.112 -0.914 24.494 1.00 60.19 91 ALA A C 1
ATOM 710 O O . ALA A 1 91 ? -0.257 -2.138 24.441 1.00 60.19 91 ALA A O 1
ATOM 711 N N . ALA A 1 92 ? -0.851 -0.098 23.735 1.00 58.06 92 ALA A N 1
ATOM 712 C CA . ALA A 1 92 ? -1.865 -0.592 22.811 1.00 58.06 92 ALA A CA 1
ATOM 713 C C . ALA A 1 92 ? -1.242 -0.915 21.443 1.00 58.06 92 ALA A C 1
ATOM 715 O O . ALA A 1 92 ? -0.593 -0.074 20.821 1.00 58.06 92 ALA A O 1
ATOM 716 N N . LEU A 1 93 ? -1.507 -2.117 20.914 1.00 59.09 93 LEU A N 1
ATOM 717 C CA . LEU A 1 93 ? -1.331 -2.417 19.488 1.00 59.09 93 LEU A CA 1
ATOM 718 C C . LEU A 1 93 ? -2.330 -1.557 18.697 1.00 59.09 93 LEU A C 1
ATOM 720 O O . LEU A 1 93 ? -3.435 -1.995 18.406 1.00 59.09 93 LEU A O 1
ATOM 724 N N . ALA A 1 94 ? -1.977 -0.305 18.402 1.00 73.50 94 ALA A N 1
ATOM 725 C CA . ALA A 1 94 ? -2.926 0.692 17.905 1.00 73.50 94 ALA A CA 1
ATOM 726 C C . ALA A 1 94 ? -3.644 0.234 16.621 1.00 73.50 94 ALA A C 1
ATOM 728 O O . ALA A 1 94 ? -4.868 0.316 16.534 1.00 73.50 94 ALA A O 1
ATOM 729 N N . ALA A 1 95 ? -2.904 -0.322 15.655 1.00 83.69 95 ALA A N 1
ATOM 730 C CA . ALA A 1 95 ? -3.455 -0.911 14.439 1.00 83.69 95 ALA A CA 1
ATOM 731 C C . ALA A 1 95 ? -2.456 -1.858 13.753 1.00 83.69 95 ALA A C 1
ATOM 733 O O . ALA A 1 95 ? -1.244 -1.738 13.927 1.00 83.69 95 ALA A O 1
ATOM 734 N N . THR A 1 96 ? -2.958 -2.761 12.912 1.00 89.69 96 THR A N 1
ATOM 735 C CA . THR A 1 96 ? -2.152 -3.559 11.978 1.00 89.69 96 THR A CA 1
ATOM 736 C C . THR A 1 96 ? -2.506 -3.194 10.545 1.00 89.69 96 THR A C 1
ATOM 738 O O . THR A 1 96 ? -3.682 -3.141 10.190 1.00 89.69 96 THR A O 1
ATOM 741 N N . LEU A 1 97 ? -1.480 -2.984 9.719 1.00 92.62 97 LEU A N 1
ATOM 742 C CA . LEU A 1 97 ? -1.604 -2.797 8.279 1.00 92.62 97 LEU A CA 1
ATOM 743 C C . LEU A 1 97 ? -0.981 -4.000 7.560 1.00 92.62 97 LEU A C 1
ATOM 745 O O . LEU A 1 97 ? 0.23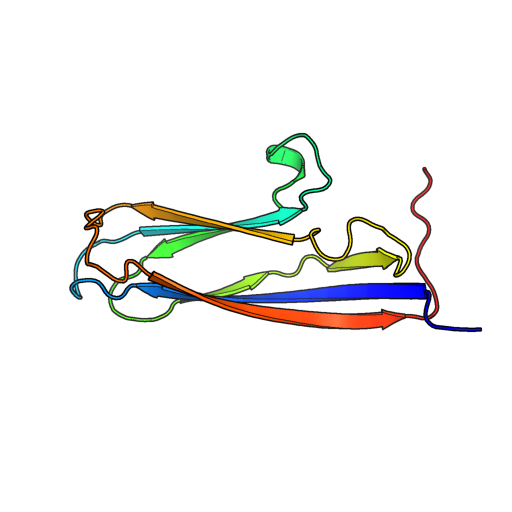9 -4.156 7.559 1.00 92.62 97 LEU A O 1
ATOM 749 N N . HIS A 1 98 ? -1.801 -4.829 6.916 1.00 95.06 98 HIS A N 1
ATOM 750 C CA . HIS A 1 98 ? -1.309 -5.796 5.934 1.00 95.06 98 HIS A CA 1
ATOM 751 C C . HIS A 1 98 ? -1.291 -5.151 4.551 1.00 95.06 98 HIS A C 1
ATOM 753 O O . HIS A 1 98 ? -2.178 -4.368 4.211 1.00 95.06 98 HIS A O 1
ATOM 759 N N . HIS A 1 99 ? -0.294 -5.499 3.746 1.00 93.69 99 HIS A N 1
ATOM 760 C CA . HIS A 1 99 ? -0.159 -5.009 2.383 1.00 93.69 99 HIS A CA 1
ATOM 761 C C . HIS A 1 99 ? 0.088 -6.173 1.425 1.00 93.69 99 HIS A C 1
ATOM 763 O O . HIS A 1 99 ? 0.730 -7.162 1.774 1.00 93.69 99 HIS A O 1
ATOM 769 N N . GLN A 1 100 ? -0.417 -6.036 0.206 1.00 94.94 100 GLN A N 1
ATOM 770 C CA . GLN A 1 100 ? -0.158 -6.942 -0.901 1.00 94.94 100 GLN A CA 1
ATOM 771 C C . GLN A 1 100 ? 0.046 -6.111 -2.166 1.00 94.94 100 GLN A C 1
ATOM 773 O O . GLN A 1 100 ? -0.793 -5.282 -2.519 1.00 94.94 100 GLN A O 1
ATOM 778 N N . LEU A 1 101 ? 1.165 -6.343 -2.846 1.00 93.06 101 LEU A N 1
ATOM 779 C CA . LEU A 1 101 ? 1.485 -5.724 -4.129 1.00 93.06 101 LEU A CA 1
ATOM 780 C C . LEU A 1 101 ? 1.170 -6.716 -5.248 1.00 93.06 101 LEU A C 1
ATOM 782 O O . LEU A 1 101 ? 1.615 -7.862 -5.200 1.00 93.06 101 LEU A O 1
ATOM 786 N N . ILE A 1 102 ? 0.411 -6.274 -6.248 1.00 92.94 102 ILE A N 1
ATOM 787 C CA . ILE A 1 102 ? 0.096 -7.049 -7.448 1.00 92.94 102 ILE A CA 1
ATOM 788 C C . ILE A 1 102 ? 0.757 -6.348 -8.629 1.00 92.94 102 ILE A C 1
ATOM 790 O O . ILE A 1 102 ? 0.394 -5.226 -8.995 1.00 92.94 102 ILE A O 1
ATOM 794 N N . PHE A 1 103 ? 1.730 -7.027 -9.228 1.00 93.25 103 PHE A N 1
ATOM 795 C CA . PHE A 1 103 ? 2.485 -6.514 -10.360 1.00 93.25 103 PHE A CA 1
ATOM 796 C C . PHE A 1 103 ? 2.652 -7.569 -11.451 1.00 93.25 103 PHE A C 1
ATOM 798 O O . PHE A 1 103 ? 2.616 -8.772 -11.193 1.00 93.25 103 PHE A O 1
ATOM 805 N N . ARG A 1 104 ? 2.862 -7.101 -12.681 1.00 94.19 104 ARG A N 1
ATOM 806 C CA . ARG A 1 104 ? 3.235 -7.923 -13.835 1.00 94.19 104 ARG A CA 1
ATOM 807 C C . ARG A 1 104 ? 4.637 -7.541 -14.282 1.00 94.19 104 ARG A C 1
ATOM 809 O O . ARG A 1 104 ? 4.932 -6.360 -14.424 1.00 94.19 104 ARG A O 1
ATOM 816 N N . VAL A 1 105 ? 5.480 -8.529 -14.549 1.00 93.50 105 VAL A N 1
ATOM 817 C CA . VAL A 1 105 ? 6.800 -8.300 -15.141 1.00 93.50 105 VAL A CA 1
ATOM 818 C C . VAL A 1 105 ? 6.649 -8.113 -16.655 1.00 93.50 105 VAL A C 1
ATOM 820 O O . VAL A 1 105 ? 5.902 -8.855 -17.292 1.00 93.50 105 VAL A O 1
ATOM 823 N N . GLN A 1 106 ? 7.315 -7.111 -17.226 1.00 91.31 106 GLN A N 1
ATOM 824 C CA . GLN A 1 106 ? 7.252 -6.775 -18.649 1.00 91.31 106 GLN A CA 1
ATOM 825 C C . GLN A 1 106 ? 8.646 -6.682 -19.267 1.00 91.31 106 GLN A C 1
ATOM 827 O O . GLN A 1 106 ? 9.608 -6.264 -18.623 1.00 91.31 106 GLN A O 1
ATOM 832 N N . ASP A 1 107 ? 8.739 -7.071 -20.532 1.00 89.69 107 ASP A N 1
ATOM 833 C CA . ASP A 1 107 ? 9.913 -6.954 -21.406 1.00 89.69 107 ASP A CA 1
ATOM 834 C C . ASP A 1 107 ? 9.990 -5.605 -22.143 1.00 89.69 107 ASP A C 1
ATOM 836 O O . ASP A 1 107 ? 11.012 -5.283 -22.740 1.00 89.69 107 ASP A O 1
ATOM 840 N N . HIS A 1 108 ? 8.948 -4.781 -22.027 1.00 82.06 108 HIS A N 1
ATOM 841 C CA . HIS A 1 108 ? 8.883 -3.414 -22.529 1.00 82.06 108 HIS A CA 1
ATOM 842 C C . HIS A 1 108 ? 8.369 -2.460 -21.444 1.00 82.06 108 HIS A C 1
ATOM 844 O O . HIS A 1 108 ? 7.555 -2.826 -20.596 1.00 82.06 108 HIS A O 1
ATOM 850 N N . CYS A 1 109 ? 8.825 -1.212 -21.495 1.00 70.56 109 CYS A N 1
ATOM 851 C CA . CYS A 1 109 ? 8.260 -0.091 -20.754 1.00 70.56 109 CYS A CA 1
ATOM 852 C C . CYS A 1 109 ? 7.945 0.999 -21.775 1.00 70.56 109 CYS A C 1
ATOM 854 O O . CYS A 1 109 ? 8.761 1.242 -22.659 1.00 70.56 109 CYS A O 1
ATOM 856 N N . TYR A 1 110 ? 6.788 1.655 -21.673 1.00 62.75 110 TYR A N 1
ATOM 857 C CA . TYR A 1 110 ? 6.604 2.904 -22.407 1.00 62.75 110 TYR A CA 1
ATOM 858 C C . TYR A 1 110 ? 7.574 3.928 -21.815 1.00 62.75 110 TYR A C 1
ATOM 860 O O . TYR A 1 110 ? 7.478 4.243 -20.626 1.00 62.75 110 TYR A O 1
ATOM 868 N N . ASP A 1 111 ? 8.520 4.404 -22.620 1.00 52.16 111 ASP A N 1
ATOM 869 C CA . ASP A 1 111 ? 9.308 5.581 -22.282 1.00 52.16 111 ASP A CA 1
ATOM 870 C C . ASP A 1 111 ? 8.352 6.777 -22.322 1.00 52.16 111 ASP A C 1
ATOM 872 O O . ASP A 1 111 ? 7.909 7.205 -23.389 1.00 52.16 111 ASP A O 1
ATOM 876 N N . LEU A 1 112 ? 7.971 7.293 -21.152 1.00 52.72 112 LEU A N 1
ATOM 877 C CA . LEU A 1 112 ? 7.443 8.651 -21.100 1.00 52.72 112 LEU A CA 1
ATOM 878 C C . LEU A 1 112 ? 8.612 9.577 -21.468 1.00 52.72 112 LEU A C 1
ATOM 880 O O . LEU A 1 112 ? 9.694 9.404 -20.900 1.00 52.72 112 LEU A O 1
ATOM 884 N N . PRO A 1 113 ? 8.442 10.505 -22.426 1.00 43.72 113 PRO A N 1
ATOM 885 C CA . PRO A 1 113 ? 9.507 11.429 -22.784 1.00 43.72 113 PRO A CA 1
ATOM 886 C C . PRO A 1 113 ? 9.944 12.207 -21.538 1.00 43.72 113 PRO A C 1
ATOM 888 O O . PRO A 1 113 ? 9.105 12.745 -20.813 1.00 43.72 113 PRO A O 1
ATOM 891 N N . THR A 1 114 ? 11.253 12.185 -21.285 1.00 41.22 114 THR A N 1
ATOM 892 C CA . THR A 1 114 ? 11.947 12.981 -20.260 1.00 41.22 114 THR A CA 1
ATOM 893 C C . THR A 1 114 ? 11.815 14.469 -20.512 1.00 41.22 114 THR A C 1
ATOM 895 O O . THR A 1 114 ? 11.947 14.852 -21.698 1.00 41.22 114 THR A O 1
#

Organism: Cajanus cajan (NCBI:txid3821)

InterPro domains:
  IPR028919 Viral movement protein [PF01107] (5-106)
  IPR053098 Petuviruses Genome Polyprotein [PTHR48435] (2-112)